Protein AF-K6URK9-F1 (afdb_monomer)

Radius of gyration: 14.31 Å; Cα contacts (8 Å, |Δi|>4): 38; chains: 1; bounding box: 40×19×40 Å

Foldseek 3Di:
DDPVVCPLVVVVVVVLVVLVVLLPDPPRPLVVVLVVLVVVLVVLVVQLVVCVVVVNVVVNVSSVVVNVVSVVSNVSSVVD

pLDDT: mean 83.42, std 13.13, range [43.31, 95.44]

Nearest PDB structures (foldseek):
  8ftm-assembly1_A  TM=6.592E-01  e=1.145E+00  Thermochaetoides thermophila DSM 1495
  6zw4-assembly1_H  TM=3.893E-01  e=1.216E+00  Nostoc punctiforme
  6zw4-assembly1_T  TM=3.893E-01  e=1.216E+00  Nostoc punctiforme
  6zw4-assembly1_GA  TM=3.893E-01  e=1.216E+00  Nostoc punctiforme
  6zw4-assembly1_SA  TM=3.893E-01  e=1.216E+00  Nostoc punctiforme

InterPro domains:
  IPR009073 Co-chaperone HscB, C-terminal oligomerisation domain [PF07743] (8-77)
  IPR036386 HscB, C-terminal domain superfamily [G3DSA:1.20.1280.20] (2-80)
  IPR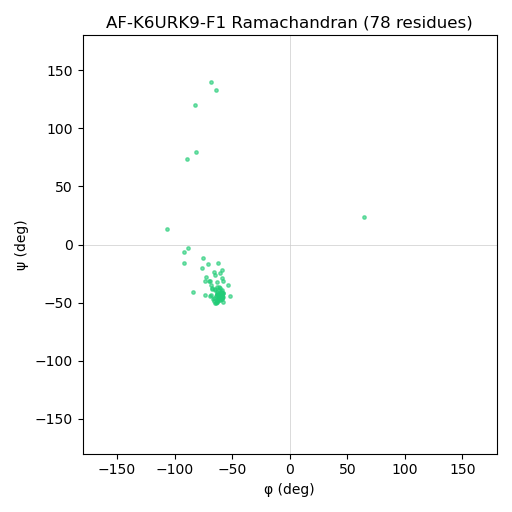036386 HscB, C-terminal domain superfamily [SSF47144] (3-79)

Structure (mmCIF, N/CA/C/O backbone):
data_AF-K6URK9-F1
#
_entry.id   AF-K6URK9-F1
#
loop_
_atom_site.group_PDB
_atom_site.id
_atom_site.type_symbol
_atom_site.label_atom_id
_atom_site.label_alt_id
_atom_site.label_comp_id
_atom_site.label_asym_id
_atom_site.label_entity_id
_atom_site.label_seq_id
_atom_site.pdbx_PDB_ins_code
_atom_site.Cartn_x
_atom_site.Cartn_y
_atom_site.Cartn_z
_atom_site.occupancy
_atom_site.B_iso_or_equiv
_atom_site.auth_seq_id
_atom_site.auth_comp_id
_atom_site.auth_asym_id
_atom_site.auth_atom_id
_atom_site.pdbx_PDB_model_num
ATOM 1 N N . ILE A 1 1 ? 27.420 3.507 0.954 1.00 47.41 1 ILE A N 1
ATOM 2 C CA . ILE A 1 1 ? 26.001 3.531 0.539 1.00 47.41 1 ILE A CA 1
ATOM 3 C C . ILE A 1 1 ? 25.608 4.999 0.586 1.00 47.41 1 ILE A C 1
ATOM 5 O O . ILE A 1 1 ? 25.807 5.577 1.651 1.00 47.41 1 ILE A O 1
ATOM 9 N N . PRO A 1 2 ? 25.261 5.643 -0.539 1.00 43.31 2 PRO A N 1
ATOM 10 C CA . PRO A 1 2 ? 24.957 7.069 -0.544 1.00 43.31 2 PRO A CA 1
ATOM 11 C C . PRO A 1 2 ? 23.646 7.313 0.212 1.00 43.31 2 PRO A C 1
ATOM 13 O O . PRO A 1 2 ? 22.706 6.533 0.096 1.00 43.31 2 PRO A O 1
ATOM 16 N N . GLU A 1 3 ? 23.599 8.381 1.004 1.00 43.59 3 GLU A N 1
ATOM 17 C CA . GLU A 1 3 ? 22.500 8.708 1.925 1.00 43.59 3 GLU A CA 1
ATOM 18 C C . GLU A 1 3 ? 21.145 8.954 1.229 1.00 43.59 3 GLU A C 1
ATOM 20 O O . GLU A 1 3 ? 20.105 8.857 1.876 1.00 43.59 3 GLU A O 1
ATOM 25 N N . GLU A 1 4 ? 21.134 9.182 -0.088 1.00 44.78 4 GLU A N 1
ATOM 26 C CA . GLU A 1 4 ? 19.917 9.378 -0.891 1.00 44.78 4 GLU A CA 1
ATOM 27 C C . GLU A 1 4 ? 19.017 8.129 -0.980 1.00 44.78 4 GLU A C 1
ATOM 29 O O . GLU A 1 4 ? 17.808 8.273 -1.143 1.00 44.78 4 GLU A O 1
ATOM 34 N N . GLU A 1 5 ? 19.546 6.910 -0.795 1.00 46.47 5 GLU A N 1
ATOM 35 C CA . GLU A 1 5 ? 18.720 5.685 -0.758 1.00 46.47 5 GLU A CA 1
ATOM 36 C C . GLU A 1 5 ? 17.857 5.563 0.516 1.00 46.47 5 GLU A C 1
ATOM 38 O O . GLU A 1 5 ? 16.902 4.791 0.525 1.00 46.47 5 GLU A O 1
ATOM 43 N N . ASN A 1 6 ? 18.149 6.315 1.587 1.00 51.59 6 ASN A N 1
ATOM 44 C CA . ASN A 1 6 ? 17.491 6.144 2.894 1.00 51.59 6 ASN A CA 1
ATOM 45 C C . ASN A 1 6 ? 16.246 7.020 3.115 1.00 51.59 6 ASN A C 1
ATOM 47 O O . ASN A 1 6 ? 15.480 6.758 4.044 1.00 51.59 6 ASN A O 1
ATOM 51 N N . LEU A 1 7 ? 16.026 8.062 2.307 1.00 51.94 7 LEU A N 1
ATOM 52 C CA . LEU A 1 7 ? 14.896 8.979 2.510 1.00 51.94 7 LEU A CA 1
ATOM 53 C C . LEU A 1 7 ? 13.550 8.304 2.205 1.00 51.94 7 LEU A C 1
ATOM 55 O O . LEU A 1 7 ? 12.639 8.394 3.029 1.00 51.94 7 LEU A O 1
ATOM 59 N N . GLU A 1 8 ? 13.451 7.546 1.104 1.00 59.69 8 GLU A N 1
ATOM 60 C CA . GLU A 1 8 ? 12.242 6.769 0.776 1.00 59.69 8 GLU A CA 1
ATOM 61 C C . GLU A 1 8 ? 11.920 5.721 1.851 1.00 59.69 8 GLU A C 1
ATOM 63 O O . GLU A 1 8 ? 10.753 5.506 2.174 1.00 59.69 8 GLU A O 1
ATOM 68 N N . ASP A 1 9 ? 12.945 5.103 2.443 1.00 67.00 9 ASP A N 1
ATOM 69 C CA . ASP A 1 9 ? 12.772 4.138 3.530 1.00 67.00 9 ASP A CA 1
ATOM 70 C C . ASP A 1 9 ? 12.314 4.831 4.831 1.00 67.00 9 ASP A C 1
ATOM 72 O O . ASP A 1 9 ? 11.549 4.250 5.599 1.00 67.00 9 ASP A O 1
ATOM 76 N N . SER A 1 10 ? 12.708 6.087 5.074 1.00 73.62 10 SER A N 1
ATOM 77 C CA . SER A 1 10 ? 12.296 6.846 6.266 1.00 73.62 10 SER A CA 1
ATOM 78 C C . SER A 1 10 ? 10.836 7.316 6.223 1.00 73.62 10 SER A C 1
ATOM 80 O O . SER A 1 10 ? 10.115 7.147 7.207 1.00 73.62 10 SER A O 1
ATOM 82 N N . GLU A 1 11 ? 10.373 7.837 5.082 1.00 76.19 11 GLU A N 1
ATOM 83 C CA . GLU A 1 11 ? 8.968 8.225 4.880 1.00 76.19 11 GLU A CA 1
ATOM 84 C C . GLU A 1 11 ? 8.053 7.006 4.987 1.00 76.19 11 GLU A C 1
ATOM 86 O O . GLU A 1 11 ? 7.001 7.037 5.625 1.00 76.19 11 GLU A O 1
ATOM 91 N N . PHE A 1 12 ? 8.512 5.895 4.421 1.00 72.31 12 PHE A N 1
ATOM 92 C CA . PHE A 1 12 ? 7.838 4.617 4.512 1.00 72.31 12 PHE A CA 1
ATOM 93 C C . PHE A 1 12 ? 7.734 4.112 5.952 1.00 72.31 12 PHE A C 1
AT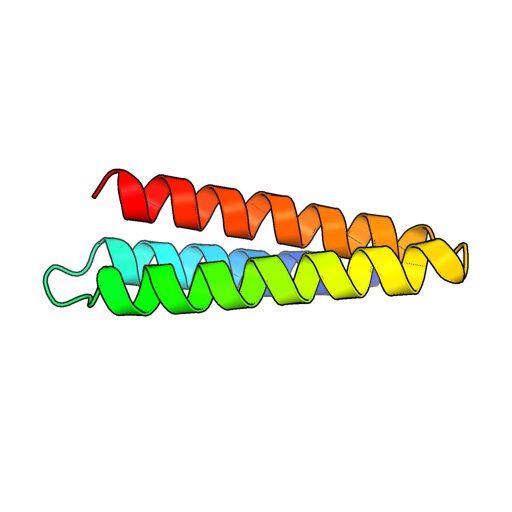OM 95 O O . PHE A 1 12 ? 6.654 3.719 6.386 1.00 72.31 12 PHE A O 1
ATOM 102 N N . LEU A 1 13 ? 8.832 4.152 6.715 1.00 77.06 13 LEU A N 1
ATOM 103 C CA . LEU A 1 13 ? 8.835 3.800 8.137 1.00 77.06 13 LEU A CA 1
ATOM 104 C C . LEU A 1 13 ? 7.882 4.683 8.951 1.00 77.06 13 LEU A C 1
ATOM 106 O O . LEU A 1 13 ? 7.183 4.162 9.821 1.00 77.06 13 LEU A O 1
ATOM 110 N N . ALA A 1 14 ? 7.804 5.978 8.644 1.00 84.81 14 ALA A N 1
ATOM 111 C CA . ALA A 1 14 ? 6.859 6.886 9.284 1.00 84.81 14 ALA A CA 1
ATOM 112 C C . ALA A 1 14 ? 5.399 6.503 8.984 1.00 84.81 14 ALA A C 1
ATOM 114 O O . ALA A 1 14 ? 4.593 6.424 9.911 1.00 84.81 14 ALA A O 1
ATOM 115 N N . GLU A 1 15 ? 5.071 6.175 7.729 1.00 82.75 15 GLU A N 1
ATOM 116 C CA . GLU A 1 15 ? 3.733 5.694 7.352 1.00 82.75 15 GLU A CA 1
ATOM 117 C C . GLU A 1 15 ? 3.389 4.378 8.074 1.00 82.75 15 GLU A C 1
ATOM 119 O O . GLU A 1 15 ? 2.272 4.222 8.566 1.00 82.75 15 GLU A O 1
ATOM 124 N N . ILE A 1 16 ? 4.354 3.455 8.230 1.00 78.50 16 ILE A N 1
ATOM 125 C CA . ILE A 1 16 ? 4.155 2.212 9.002 1.00 78.50 16 ILE A CA 1
ATOM 126 C C . ILE A 1 16 ? 3.736 2.530 10.437 1.00 78.50 16 ILE A C 1
ATOM 128 O O . ILE A 1 16 ? 2.799 1.922 10.961 1.00 78.50 16 ILE A O 1
ATOM 132 N N . VAL A 1 17 ? 4.472 3.426 11.096 1.00 83.75 17 VAL A N 1
ATOM 133 C CA . VAL A 1 17 ? 4.230 3.781 12.497 1.00 83.75 17 VAL A CA 1
ATOM 134 C C . VAL A 1 17 ? 2.858 4.427 12.639 1.00 83.75 17 VAL A C 1
ATOM 136 O O . VAL A 1 17 ? 2.058 3.944 13.437 1.00 83.75 17 VAL A O 1
ATOM 139 N N . GLN A 1 18 ? 2.551 5.417 11.799 1.00 85.81 18 GLN A N 1
ATOM 140 C CA . GLN A 1 18 ? 1.278 6.133 11.834 1.00 85.81 18 GLN A CA 1
ATOM 141 C C . GLN A 1 18 ? 0.079 5.195 11.657 1.00 85.81 18 GLN A C 1
ATOM 143 O O . GLN A 1 18 ? -0.898 5.275 12.398 1.00 85.81 18 GLN A O 1
ATOM 148 N N . VAL A 1 19 ? 0.151 4.270 10.699 1.00 84.56 19 VAL A N 1
ATOM 149 C CA . VAL A 1 19 ? -0.943 3.322 10.454 1.00 84.56 19 VAL A CA 1
ATOM 150 C C . VAL A 1 19 ? -1.110 2.357 11.617 1.00 84.56 19 VAL A C 1
ATOM 152 O O . VAL A 1 19 ? -2.232 2.015 11.974 1.00 84.56 19 VAL A O 1
ATOM 155 N N . ASN A 1 20 ? -0.015 1.912 12.229 1.00 81.56 20 ASN A N 1
ATOM 156 C CA . ASN A 1 20 ? -0.099 1.020 13.381 1.00 81.56 20 ASN A CA 1
ATOM 157 C C . ASN A 1 20 ? -0.701 1.709 14.605 1.00 81.56 20 ASN A C 1
ATOM 159 O O . ASN A 1 20 ? -1.450 1.069 15.338 1.00 81.56 20 ASN A O 1
ATOM 163 N N . GLU A 1 21 ? -0.382 2.986 14.818 1.00 85.88 21 GLU A N 1
ATOM 164 C CA . GLU A 1 21 ? -1.009 3.801 15.860 1.00 85.88 21 GLU A CA 1
ATOM 165 C C . GLU A 1 21 ? -2.511 3.940 15.607 1.00 85.88 21 GLU A C 1
ATOM 167 O O . GLU A 1 21 ? -3.301 3.687 16.511 1.00 85.88 21 GLU A O 1
ATOM 172 N N . GLN A 1 22 ? -2.907 4.232 14.364 1.00 85.44 22 GLN A N 1
ATOM 173 C CA . GLN A 1 22 ? -4.316 4.308 13.972 1.00 85.44 22 GLN A CA 1
ATOM 174 C C . GLN A 1 22 ? -5.042 2.973 14.154 1.00 85.44 22 GLN A C 1
ATOM 176 O O . GLN A 1 22 ? -6.138 2.951 14.684 1.00 85.44 22 GLN A O 1
ATOM 181 N N . ILE A 1 23 ? -4.446 1.842 13.772 1.00 82.31 23 ILE A N 1
ATOM 182 C CA . ILE A 1 23 ? -5.065 0.519 13.968 1.00 82.31 23 ILE A CA 1
ATOM 183 C C . ILE A 1 23 ? -5.263 0.193 15.457 1.00 82.31 23 ILE A C 1
ATOM 185 O O . ILE A 1 23 ? -6.203 -0.512 15.815 1.00 82.31 23 ILE A O 1
ATOM 189 N N . GLY A 1 24 ? -4.371 0.678 16.324 1.00 79.62 24 GLY A N 1
ATOM 190 C CA . GLY A 1 24 ? -4.485 0.503 17.771 1.00 79.62 24 GLY A CA 1
ATOM 191 C C . GLY A 1 24 ? -5.545 1.389 18.431 1.00 79.62 24 GLY A C 1
ATOM 192 O O . GLY A 1 24 ? -5.852 1.168 19.604 1.00 79.62 24 GLY A O 1
ATOM 193 N N . ASP A 1 25 ? -6.089 2.373 17.712 1.00 85.31 25 ASP A N 1
ATOM 194 C CA . ASP A 1 25 ? -7.124 3.277 18.203 1.00 85.31 25 ASP A CA 1
ATOM 195 C C . ASP A 1 25 ? -8.518 2.618 18.095 1.00 85.31 25 ASP A C 1
ATOM 197 O O . ASP A 1 25 ? -8.957 2.285 16.991 1.00 85.31 25 ASP A O 1
ATOM 201 N N . PRO A 1 26 ? -9.256 2.441 19.210 1.00 80.88 26 PRO A N 1
ATOM 202 C CA . PRO A 1 26 ? -10.614 1.897 19.193 1.00 80.88 26 PRO A CA 1
ATOM 203 C C . PRO A 1 26 ? -11.617 2.707 18.358 1.00 80.88 26 PRO A C 1
ATOM 205 O O . PRO A 1 26 ? -12.657 2.169 17.973 1.00 80.88 26 PRO A O 1
ATOM 208 N N . GLU A 1 27 ? -11.342 3.989 18.103 1.00 87.12 27 GLU A N 1
ATOM 209 C CA . GLU A 1 27 ? -12.193 4.868 17.291 1.00 87.12 27 GLU A CA 1
ATOM 210 C C . GLU A 1 27 ? -11.849 4.819 15.794 1.00 87.12 27 GLU A C 1
ATOM 212 O O . GLU A 1 27 ? -12.528 5.444 14.970 1.00 87.12 27 GLU A O 1
ATOM 217 N N . ALA A 1 28 ? -10.817 4.064 15.408 1.00 86.75 28 ALA A N 1
ATOM 218 C CA . ALA A 1 28 ? -10.388 3.993 14.026 1.00 86.75 28 ALA A CA 1
ATOM 219 C C . ALA A 1 28 ? -11.449 3.373 13.116 1.00 86.75 28 ALA A C 1
ATOM 221 O O . ALA A 1 28 ? -12.005 2.298 13.356 1.00 86.75 28 ALA A O 1
ATOM 222 N N . ASN A 1 29 ? -11.683 4.030 11.982 1.00 90.19 29 ASN A N 1
ATOM 223 C CA . ASN A 1 29 ? -12.562 3.504 10.951 1.00 90.19 29 ASN A CA 1
ATOM 224 C C . ASN A 1 29 ? -11.812 2.484 10.080 1.00 90.19 29 ASN A C 1
ATOM 226 O O . ASN A 1 29 ? -11.395 2.781 8.958 1.00 90.19 29 ASN A O 1
ATOM 230 N N . ILE A 1 30 ? -11.678 1.259 10.596 1.00 89.44 30 ILE A N 1
ATOM 231 C CA . ILE A 1 30 ? -10.992 0.138 9.930 1.00 89.44 30 ILE A CA 1
ATOM 232 C C . ILE A 1 30 ? -11.537 -0.116 8.517 1.00 89.44 30 ILE A C 1
ATOM 234 O O . ILE A 1 30 ? -10.778 -0.440 7.602 1.00 89.44 30 ILE A O 1
ATOM 238 N N . THR A 1 31 ? -12.844 0.081 8.302 1.00 90.56 31 THR A N 1
ATOM 239 C CA . THR A 1 31 ? -13.470 -0.095 6.980 1.00 90.56 31 THR A CA 1
ATOM 240 C C . THR A 1 31 ? -12.965 0.942 5.979 1.00 90.56 31 THR A C 1
ATOM 242 O O . THR A 1 31 ? -12.606 0.583 4.854 1.00 90.56 31 THR A O 1
ATOM 245 N N . LEU A 1 32 ? -12.910 2.217 6.380 1.00 92.00 32 LEU A N 1
ATOM 246 C CA . LEU A 1 32 ? -12.380 3.290 5.538 1.00 92.00 32 LEU A CA 1
ATOM 247 C C . LEU A 1 32 ? -10.896 3.064 5.240 1.00 92.00 32 LEU A C 1
ATOM 249 O O . LEU A 1 32 ? -10.512 3.067 4.074 1.00 92.00 32 LEU A O 1
ATOM 253 N N . MET A 1 33 ? -10.094 2.763 6.264 1.00 91.19 33 MET A N 1
ATOM 254 C CA . MET A 1 33 ? -8.664 2.485 6.098 1.00 91.19 33 MET A CA 1
ATOM 255 C C . MET A 1 33 ? -8.423 1.306 5.149 1.00 91.19 33 MET A C 1
ATOM 257 O O . MET A 1 33 ? -7.589 1.379 4.251 1.00 91.19 33 MET A O 1
ATOM 261 N N . THR A 1 34 ? -9.194 0.225 5.289 1.00 91.75 34 THR A N 1
ATOM 262 C CA . THR A 1 34 ? -9.090 -0.940 4.395 1.00 91.75 34 THR A CA 1
ATOM 263 C C . THR A 1 34 ? -9.373 -0.559 2.948 1.00 91.75 34 THR A C 1
ATOM 265 O O . THR A 1 34 ? -8.694 -1.046 2.044 1.00 91.75 34 THR A O 1
ATOM 268 N N . LYS A 1 35 ? -10.367 0.304 2.709 1.00 94.31 35 LYS A N 1
ATOM 269 C CA . LYS A 1 35 ? -10.669 0.802 1.365 1.00 94.31 35 LYS A CA 1
ATOM 270 C C . LYS A 1 35 ? -9.507 1.631 0.816 1.00 94.31 35 LYS A C 1
ATOM 272 O O . LYS A 1 35 ? -9.019 1.325 -0.264 1.00 94.31 35 LYS A O 1
ATOM 277 N N . GLU A 1 36 ? -9.018 2.603 1.579 1.00 93.12 36 GLU A N 1
ATOM 278 C CA . GLU A 1 36 ? -7.908 3.468 1.161 1.00 93.12 36 GLU A CA 1
ATOM 279 C C . GLU A 1 36 ? -6.645 2.668 0.816 1.00 93.12 36 GLU A C 1
ATOM 281 O O . GLU A 1 36 ? -5.987 2.936 -0.189 1.00 93.12 36 GLU A O 1
ATOM 286 N N . TYR A 1 37 ? -6.317 1.644 1.606 1.00 92.50 37 TYR A N 1
ATOM 287 C CA . TYR A 1 37 ? -5.156 0.797 1.331 1.00 92.50 37 TYR A CA 1
ATOM 288 C C . TYR A 1 37 ? -5.354 -0.154 0.145 1.00 92.50 37 TYR A C 1
ATOM 290 O O . TYR A 1 37 ? -4.377 -0.470 -0.534 1.00 92.50 37 TYR A O 1
ATOM 298 N N . LYS A 1 38 ? -6.589 -0.574 -0.159 1.00 94.38 38 LYS A N 1
ATOM 299 C CA . LYS A 1 38 ? -6.891 -1.298 -1.406 1.00 94.38 38 LYS A CA 1
ATOM 300 C C . LYS A 1 38 ? -6.734 -0.391 -2.623 1.00 94.38 38 LYS A C 1
ATOM 302 O O . LYS A 1 38 ? -6.077 -0.790 -3.578 1.00 94.38 38 LYS A O 1
ATOM 307 N N . ASP A 1 39 ? -7.231 0.839 -2.549 1.00 95.44 39 ASP A N 1
ATOM 308 C CA . ASP A 1 39 ? -7.085 1.818 -3.630 1.00 95.44 39 ASP A CA 1
ATOM 309 C C . ASP A 1 39 ? -5.588 2.122 -3.882 1.00 95.44 39 ASP A C 1
ATOM 311 O O . ASP A 1 39 ? -5.116 2.096 -5.021 1.00 95.44 39 ASP A O 1
ATOM 315 N N . LYS A 1 40 ? -4.788 2.297 -2.813 1.00 92.44 40 LYS A N 1
ATOM 316 C CA . LYS A 1 40 ? -3.319 2.442 -2.908 1.00 92.44 40 LYS A CA 1
ATOM 317 C C . LYS A 1 40 ? -2.636 1.223 -3.539 1.00 92.44 40 LYS A C 1
ATOM 319 O O . LYS A 1 40 ? -1.640 1.390 -4.248 1.00 92.44 40 LYS A O 1
ATOM 324 N N . TYR A 1 41 ? -3.116 0.011 -3.249 1.00 93.50 41 TYR A N 1
ATOM 325 C CA . TYR A 1 41 ? -2.578 -1.226 -3.821 1.00 93.50 41 TYR A CA 1
ATOM 326 C C . TYR A 1 41 ? -2.762 -1.247 -5.340 1.00 93.50 41 TYR A C 1
ATOM 328 O O . TYR A 1 41 ? -1.803 -1.496 -6.072 1.00 93.50 41 TYR A O 1
ATOM 336 N N . GLU A 1 42 ? -3.975 -0.954 -5.808 1.00 94.94 42 GLU A N 1
ATOM 337 C CA . GLU A 1 42 ? -4.311 -0.940 -7.234 1.00 94.94 42 GLU A CA 1
ATOM 338 C C . GLU A 1 42 ? -3.481 0.103 -7.997 1.00 94.94 42 GLU A C 1
ATOM 340 O O . GLU A 1 42 ? -2.851 -0.237 -9.000 1.00 94.94 42 GLU A O 1
ATOM 345 N N . ASP A 1 43 ? -3.356 1.319 -7.458 1.00 93.06 43 ASP A N 1
ATOM 346 C CA . ASP A 1 43 ? -2.508 2.379 -8.026 1.00 93.06 43 ASP A CA 1
ATOM 347 C C . ASP A 1 43 ? -1.029 1.950 -8.145 1.00 93.06 43 ASP A C 1
ATOM 349 O O . ASP A 1 43 ? -0.372 2.173 -9.166 1.00 93.06 43 ASP A O 1
ATOM 353 N N . HIS A 1 44 ? -0.487 1.256 -7.138 1.00 91.06 44 HIS A N 1
ATOM 354 C CA . HIS A 1 44 ? 0.888 0.748 -7.210 1.00 91.06 44 HIS A CA 1
ATOM 355 C C . HIS A 1 44 ? 1.057 -0.368 -8.248 1.00 91.06 44 HIS A C 1
ATOM 357 O O . HIS A 1 44 ? 2.100 -0.427 -8.906 1.00 91.06 44 HIS A O 1
ATOM 363 N N . ILE A 1 45 ? 0.053 -1.228 -8.439 1.00 94.12 45 ILE A N 1
ATOM 364 C CA . ILE A 1 45 ? 0.063 -2.232 -9.512 1.00 94.12 45 ILE A CA 1
ATOM 365 C C . ILE A 1 45 ? 0.083 -1.561 -10.888 1.00 94.12 45 ILE A C 1
ATOM 367 O O . ILE A 1 45 ? 0.833 -1.994 -11.768 1.00 94.12 45 ILE A O 1
ATOM 371 N N . GLU A 1 46 ? -0.705 -0.505 -11.090 1.00 93.94 46 GLU A N 1
ATOM 372 C CA . GLU A 1 46 ? -0.716 0.243 -12.352 1.00 93.94 46 GLU A CA 1
ATOM 373 C C . GLU A 1 46 ? 0.631 0.913 -12.634 1.00 93.94 46 GLU A C 1
ATOM 375 O O . GLU A 1 46 ? 1.159 0.797 -13.744 1.00 93.94 46 GLU A O 1
ATOM 380 N N . LYS A 1 47 ? 1.252 1.516 -11.614 1.00 90.12 47 LYS A N 1
ATOM 381 C CA . LYS A 1 47 ? 2.610 2.073 -11.718 1.00 90.12 47 LYS A CA 1
ATOM 382 C C . LYS A 1 47 ? 3.633 1.010 -12.106 1.00 90.12 47 LYS A C 1
ATOM 384 O O . LYS A 1 47 ? 4.444 1.250 -12.999 1.00 90.12 47 LYS A O 1
ATOM 389 N N . ILE A 1 48 ? 3.582 -0.177 -11.498 1.00 92.12 48 ILE A N 1
ATOM 390 C CA . ILE A 1 48 ? 4.486 -1.285 -11.850 1.00 92.12 48 ILE A CA 1
ATOM 391 C C . ILE A 1 48 ? 4.340 -1.657 -13.327 1.00 92.12 48 ILE A C 1
ATOM 393 O O . ILE A 1 48 ? 5.353 -1.776 -14.014 1.00 92.12 48 ILE A O 1
ATOM 397 N N . LYS A 1 49 ? 3.107 -1.800 -13.829 1.00 93.38 49 LYS A N 1
ATOM 398 C CA . LYS A 1 49 ? 2.854 -2.101 -15.249 1.00 93.38 49 LYS A CA 1
ATOM 399 C C . LYS A 1 49 ? 3.441 -1.019 -16.158 1.00 93.38 49 LYS A C 1
ATOM 401 O O . LYS A 1 49 ? 4.169 -1.338 -17.091 1.00 93.38 49 LYS A O 1
ATOM 406 N N . LEU A 1 50 ? 3.215 0.253 -15.823 1.00 94.06 50 LEU A N 1
ATOM 407 C CA . LEU A 1 50 ? 3.744 1.388 -16.581 1.00 94.06 50 LEU A CA 1
ATOM 408 C C . LEU A 1 50 ? 5.280 1.402 -16.643 1.00 94.06 50 LEU A C 1
ATOM 410 O O . LEU A 1 50 ? 5.848 1.716 -17.689 1.00 94.06 50 LEU A O 1
ATOM 414 N N . HIS A 1 51 ? 5.965 1.104 -15.536 1.00 92.19 51 HIS A N 1
ATOM 415 C CA . HIS A 1 51 ? 7.431 1.037 -15.515 1.00 92.19 51 HIS A CA 1
ATOM 416 C C . HIS A 1 51 ? 7.961 -0.224 -16.211 1.00 92.19 51 HIS A C 1
ATOM 418 O O . HIS A 1 51 ? 9.019 -0.170 -16.840 1.00 92.19 51 HIS A O 1
ATOM 424 N N . PHE A 1 52 ? 7.215 -1.332 -16.167 1.00 92.38 52 PHE A N 1
ATOM 425 C CA . PHE A 1 52 ? 7.554 -2.563 -16.882 1.00 92.38 52 PHE A CA 1
ATOM 426 C C . PHE A 1 52 ? 7.587 -2.350 -18.397 1.00 92.38 52 PHE A C 1
ATOM 428 O O . PHE A 1 52 ? 8.576 -2.710 -19.035 1.00 92.38 52 PHE A O 1
ATOM 435 N N . ASP A 1 53 ? 6.585 -1.666 -18.954 1.00 92.75 53 ASP A N 1
ATOM 436 C CA . ASP A 1 53 ? 6.533 -1.333 -20.386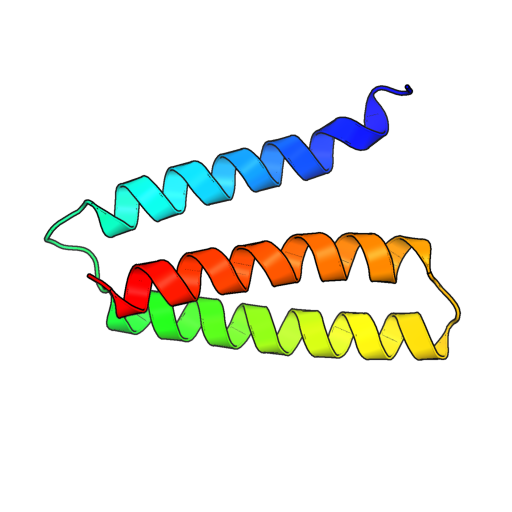 1.00 92.75 53 ASP A CA 1
ATOM 437 C C . ASP A 1 53 ? 7.716 -0.457 -20.840 1.00 92.75 53 ASP A C 1
ATOM 439 O O . ASP A 1 53 ? 8.107 -0.472 -22.007 1.00 92.75 53 ASP A O 1
ATOM 443 N N . LYS A 1 54 ? 8.314 0.295 -19.908 1.00 93.25 54 LYS A N 1
ATOM 444 C CA . LYS A 1 54 ? 9.470 1.172 -20.144 1.00 93.25 54 LYS A CA 1
ATOM 445 C C . LYS A 1 54 ? 10.819 0.490 -19.888 1.00 93.25 54 LYS A C 1
ATOM 447 O O . LYS A 1 54 ? 11.851 1.107 -20.142 1.00 93.25 54 LYS A O 1
ATOM 452 N N . GLY A 1 55 ? 10.832 -0.743 -19.371 1.00 92.62 55 GLY A N 1
ATOM 453 C CA . GLY A 1 55 ? 12.055 -1.422 -18.926 1.00 92.62 55 GLY A CA 1
ATOM 454 C C . GLY A 1 55 ? 12.739 -0.741 -17.731 1.00 92.62 55 GLY A C 1
ATOM 455 O O . GLY A 1 55 ? 13.943 -0.893 -17.534 1.00 92.62 55 GLY A O 1
ATOM 456 N N . ASP A 1 56 ? 11.989 0.031 -16.944 1.00 92.88 56 ASP A N 1
ATOM 457 C CA . ASP A 1 56 ? 12.492 0.849 -15.839 1.00 92.88 56 ASP A CA 1
ATOM 458 C C . ASP A 1 56 ? 12.513 0.048 -14.528 1.00 92.88 56 ASP A C 1
ATOM 460 O O . ASP A 1 56 ? 11.668 0.190 -13.640 1.00 92.88 56 ASP A O 1
ATOM 464 N N . PHE A 1 57 ? 13.475 -0.871 -14.435 1.00 89.44 57 PHE A N 1
ATOM 465 C CA . PHE A 1 57 ? 13.549 -1.845 -13.344 1.00 89.44 57 PHE A CA 1
ATOM 466 C C . PHE A 1 57 ? 13.802 -1.229 -11.964 1.00 89.44 57 PHE A C 1
ATO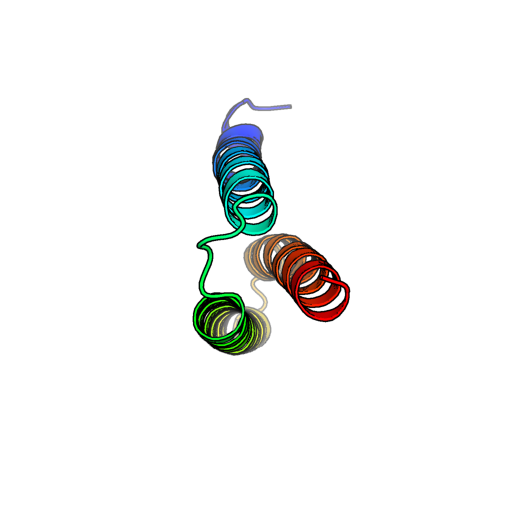M 468 O O . PHE A 1 57 ? 13.386 -1.810 -10.960 1.00 89.44 57 PHE A O 1
ATOM 475 N N . GLU A 1 58 ? 14.439 -0.059 -11.887 1.00 89.94 58 GLU A N 1
ATOM 476 C CA . GLU A 1 58 ? 14.672 0.625 -10.613 1.00 89.94 58 GLU A CA 1
ATOM 477 C C . GLU A 1 58 ? 13.347 1.071 -9.981 1.00 89.94 58 GLU A C 1
ATOM 479 O O . GLU A 1 58 ? 13.064 0.760 -8.819 1.00 89.94 58 GLU A O 1
ATOM 484 N N . HIS A 1 59 ? 12.481 1.717 -10.764 1.00 87.62 59 HIS A N 1
ATOM 485 C CA . HIS A 1 59 ? 11.168 2.137 -10.282 1.00 87.62 59 HIS A CA 1
ATOM 486 C C . HIS A 1 59 ? 10.234 0.950 -10.033 1.00 87.62 59 HIS A C 1
ATOM 488 O O . HIS A 1 59 ? 9.440 0.990 -9.091 1.00 87.62 59 HIS A O 1
ATOM 494 N N . ILE A 1 60 ? 10.369 -0.142 -10.795 1.00 89.75 60 ILE A N 1
ATOM 495 C CA . ILE A 1 60 ? 9.658 -1.398 -10.506 1.00 89.75 60 ILE A CA 1
ATOM 496 C C . ILE A 1 60 ? 10.050 -1.928 -9.124 1.00 89.75 60 ILE A C 1
ATOM 498 O O . ILE A 1 60 ? 9.172 -2.261 -8.328 1.00 89.75 60 ILE A O 1
ATOM 502 N N . LEU A 1 61 ? 11.347 -1.980 -8.800 1.00 88.75 61 LEU A N 1
ATOM 503 C CA . LEU A 1 61 ? 11.814 -2.438 -7.487 1.00 88.75 61 LEU A CA 1
ATOM 504 C C . LEU A 1 61 ? 11.290 -1.547 -6.354 1.00 88.75 61 LEU A C 1
ATOM 506 O O . LEU A 1 61 ? 10.820 -2.069 -5.339 1.00 88.75 61 LEU A O 1
ATOM 510 N N . LYS A 1 62 ? 11.311 -0.221 -6.534 1.00 84.88 62 LYS A N 1
ATOM 511 C CA . LYS A 1 62 ? 10.750 0.739 -5.566 1.00 84.88 62 LYS A CA 1
ATOM 512 C C . LYS A 1 62 ? 9.247 0.526 -5.363 1.00 84.88 62 LYS A C 1
ATOM 514 O O . LYS A 1 62 ? 8.784 0.402 -4.228 1.00 84.88 62 LYS A O 1
ATOM 519 N N . ALA A 1 63 ? 8.483 0.392 -6.445 1.00 87.00 63 ALA A N 1
ATOM 520 C CA . ALA A 1 63 ? 7.044 0.163 -6.374 1.00 87.00 63 ALA A CA 1
ATOM 521 C C . ALA A 1 63 ? 6.695 -1.194 -5.733 1.00 87.00 63 ALA A C 1
ATOM 523 O O . ALA A 1 63 ? 5.772 -1.269 -4.922 1.00 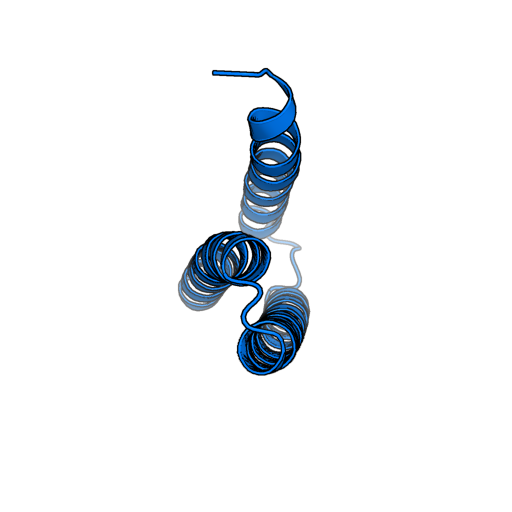87.00 63 ALA A O 1
ATOM 524 N N . LEU A 1 64 ? 7.470 -2.250 -6.005 1.00 89.31 64 LEU A N 1
ATOM 525 C CA . LEU A 1 64 ? 7.304 -3.562 -5.369 1.00 89.31 64 LEU A CA 1
ATOM 526 C C . LEU A 1 64 ? 7.589 -3.531 -3.860 1.00 89.31 64 LEU A C 1
ATOM 528 O O . LEU A 1 64 ? 6.864 -4.169 -3.089 1.00 89.31 64 LEU A O 1
ATOM 532 N N . LYS A 1 65 ? 8.607 -2.780 -3.412 1.00 86.00 65 LYS A N 1
ATOM 533 C CA . LYS A 1 65 ? 8.866 -2.568 -1.975 1.00 86.00 65 LYS A CA 1
ATOM 534 C C . LYS A 1 65 ? 7.655 -1.923 -1.291 1.00 86.00 65 LYS A C 1
ATOM 536 O O . LYS A 1 65 ? 7.222 -2.419 -0.249 1.00 86.00 65 LYS A O 1
ATOM 541 N N . LYS A 1 66 ? 7.070 -0.888 -1.909 1.00 85.94 66 LYS A N 1
ATOM 542 C CA . LYS A 1 66 ? 5.859 -0.216 -1.405 1.00 85.94 66 LYS A CA 1
ATOM 543 C C . LYS A 1 66 ? 4.649 -1.153 -1.375 1.00 85.94 66 LYS A C 1
ATOM 545 O O . LYS A 1 66 ? 3.962 -1.246 -0.358 1.00 85.94 66 LYS A O 1
ATOM 550 N N . LEU A 1 67 ? 4.455 -1.944 -2.429 1.00 90.50 67 LEU A N 1
ATOM 551 C CA . LEU A 1 67 ? 3.359 -2.911 -2.524 1.00 90.50 67 LEU A CA 1
ATOM 552 C C . LEU A 1 67 ? 3.399 -3.966 -1.405 1.00 90.50 67 LEU A C 1
ATOM 554 O O . LEU A 1 67 ? 2.373 -4.289 -0.805 1.00 90.50 67 LEU A O 1
ATOM 558 N N . LYS A 1 68 ? 4.594 -4.474 -1.069 1.00 87.38 68 LYS A N 1
ATOM 559 C CA . LYS A 1 68 ? 4.782 -5.433 0.034 1.00 87.38 68 LYS A CA 1
ATOM 560 C C . LYS A 1 68 ? 4.289 -4.884 1.376 1.00 87.38 68 LYS A C 1
ATOM 562 O O . LYS A 1 68 ? 3.855 -5.654 2.231 1.00 87.38 68 LYS A O 1
ATOM 567 N N . PHE A 1 69 ? 4.378 -3.580 1.586 1.00 85.06 69 PHE A N 1
ATOM 568 C CA . PHE A 1 69 ? 3.938 -2.947 2.822 1.00 85.06 69 PHE A CA 1
ATOM 569 C C . PHE A 1 69 ? 2.457 -2.641 2.858 1.00 85.06 69 PHE A C 1
ATOM 571 O O . PHE A 1 69 ? 1.828 -2.936 3.870 1.00 85.06 69 PHE A O 1
ATOM 578 N N . ILE A 1 70 ? 1.901 -2.159 1.750 1.00 89.50 70 ILE A N 1
ATOM 579 C CA . ILE A 1 70 ? 0.452 -2.021 1.604 1.00 89.50 70 ILE A CA 1
ATOM 580 C C . ILE A 1 70 ? -0.227 -3.358 1.936 1.00 89.50 70 ILE A C 1
ATOM 582 O O . ILE A 1 70 ? -1.153 -3.391 2.741 1.00 89.50 70 ILE A O 1
ATOM 586 N N . ASN A 1 71 ? 0.318 -4.475 1.436 1.00 89.44 71 ASN A N 1
ATOM 587 C CA . ASN A 1 71 ? -0.158 -5.814 1.794 1.00 89.44 71 ASN A CA 1
ATOM 588 C C . ASN A 1 71 ? -0.085 -6.104 3.297 1.00 89.44 71 ASN A C 1
ATOM 590 O O . ASN A 1 71 ? -1.051 -6.593 3.864 1.00 89.44 71 ASN A O 1
ATOM 594 N N . ARG A 1 72 ? 1.022 -5.769 3.971 1.00 86.69 72 ARG A N 1
ATOM 595 C CA . ARG A 1 72 ? 1.147 -5.982 5.424 1.00 86.69 72 ARG A CA 1
ATOM 596 C C . ARG A 1 72 ? 0.138 -5.168 6.231 1.00 86.69 72 ARG A C 1
ATOM 598 O O . ARG A 1 72 ? -0.329 -5.646 7.261 1.00 86.69 72 ARG A O 1
ATOM 605 N N . ILE A 1 73 ? -0.170 -3.947 5.798 1.00 87.06 73 ILE A N 1
ATOM 606 C CA . ILE A 1 73 ? -1.210 -3.132 6.432 1.00 87.06 73 ILE A CA 1
ATOM 607 C C . ILE A 1 73 ? -2.579 -3.764 6.218 1.00 87.06 73 ILE A C 1
ATOM 609 O O . ILE A 1 73 ? -3.328 -3.907 7.179 1.00 87.06 73 ILE A O 1
ATOM 613 N N . LEU A 1 74 ? -2.893 -4.175 4.989 1.00 90.44 74 LEU A N 1
ATOM 614 C CA . LEU A 1 74 ? -4.158 -4.839 4.678 1.00 90.44 74 LEU A CA 1
ATOM 615 C C . LEU A 1 74 ? -4.333 -6.130 5.487 1.00 90.44 74 LEU A C 1
ATOM 617 O O . LEU A 1 74 ? -5.400 -6.334 6.061 1.00 90.44 74 LEU A O 1
ATOM 621 N N . ASP A 1 75 ? -3.282 -6.945 5.606 1.00 88.62 75 ASP A N 1
ATOM 622 C CA . ASP A 1 75 ? -3.283 -8.145 6.449 1.00 88.62 75 ASP A CA 1
ATOM 623 C C . ASP A 1 75 ? -3.568 -7.792 7.913 1.00 88.62 75 ASP A C 1
ATOM 625 O O . ASP A 1 75 ? -4.326 -8.487 8.586 1.00 88.62 75 ASP A O 1
ATOM 629 N N . ARG A 1 76 ? -2.985 -6.703 8.432 1.00 84.44 76 ARG A N 1
ATOM 630 C CA . ARG A 1 76 ? -3.269 -6.244 9.797 1.00 84.44 76 ARG A CA 1
ATOM 631 C C . ARG A 1 76 ? -4.715 -5.807 9.954 1.00 84.44 76 ARG A C 1
ATOM 633 O O . ARG A 1 76 ? -5.368 -6.302 10.857 1.00 84.44 76 ARG A O 1
ATOM 640 N N . LEU A 1 77 ? -5.221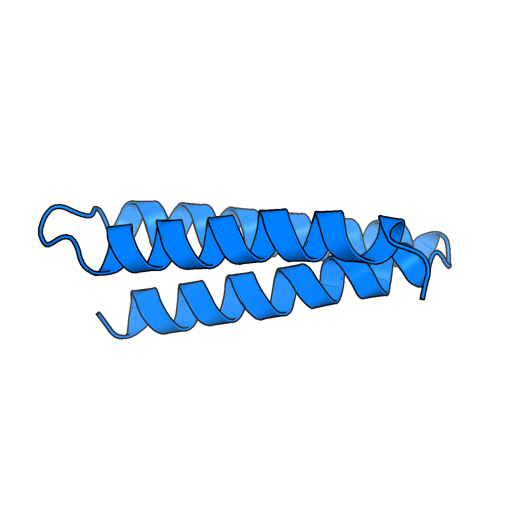 -4.957 9.064 1.00 86.06 77 LEU A N 1
ATOM 641 C CA . LEU A 1 77 ? -6.601 -4.459 9.103 1.00 86.06 77 LEU A CA 1
ATOM 642 C C . LEU A 1 77 ? -7.648 -5.584 9.026 1.00 86.06 77 LEU A C 1
ATOM 644 O O . LEU A 1 77 ? -8.733 -5.436 9.574 1.00 86.06 77 LEU A O 1
ATOM 648 N N . GLN A 1 78 ? -7.334 -6.708 8.371 1.00 81.44 78 GLN A N 1
ATOM 649 C CA . GLN A 1 78 ? -8.199 -7.895 8.323 1.00 81.44 78 GLN A CA 1
ATOM 650 C C . GLN A 1 78 ? -8.195 -8.735 9.608 1.00 81.44 78 GLN A C 1
ATOM 652 O O . GLN A 1 78 ? -9.108 -9.533 9.803 1.00 81.44 78 GLN A O 1
ATOM 657 N N . ASN A 1 79 ? -7.167 -8.592 10.447 1.00 76.38 79 ASN A N 1
ATOM 658 C CA . ASN A 1 79 ? -6.968 -9.369 11.674 1.00 76.38 79 ASN A CA 1
ATOM 659 C C . ASN A 1 79 ? -7.246 -8.555 12.956 1.00 76.38 79 ASN A C 1
ATOM 661 O O . ASN A 1 79 ? -6.848 -8.990 14.039 1.00 76.38 79 ASN A O 1
ATOM 665 N N . VAL A 1 80 ? -7.871 -7.380 12.826 1.00 68.50 80 VAL A N 1
ATOM 666 C CA . VAL A 1 80 ? -8.312 -6.514 13.938 1.00 68.50 80 VAL A CA 1
ATOM 667 C C . VAL A 1 80 ? -9.722 -6.891 14.372 1.00 68.50 80 VAL A C 1
ATOM 669 O O . VAL A 1 80 ? -10.560 -7.157 13.480 1.00 68.50 80 VAL A O 1
#

Sequence (80 aa):
IPEEENLEDSEFLAEIVQVNEQIGDPEANITLMTKEYKDKYEDHIEKIKLHFDKGDFEHILKALKKLKFINRILDRLQNV

Organism: Plasmodium cynomolgi (strain B) (NCBI:txid1120755)

Solvent-accessible surface area (backbone atoms only — not comparable to full-atom values): 4546 Å² total; per-residue (Å²): 130,72,75,79,72,48,56,67,54,48,58,49,52,50,52,54,51,53,51,52,54,44,71,70,39,92,84,51,59,58,69,61,52,49,49,54,44,49,54,54,44,53,55,40,53,52,51,33,52,59,27,55,80,68,69,37,60,67,61,30,52,54,38,50,57,50,46,59,46,45,49,54,50,50,57,48,61,71,72,107

Secondary structure (DSSP, 8-state):
--GGGHHHHHHHHHHHHHHHHHHT-TT--HHHHHHHHHHHHHHHHHHHHHHHHTT-HHHHHHHHHHHHHHHHHHHHHHT-

Mean predicted aligned error: 6.22 Å

=== Feature glossary ===
Each block in this record encodes a different view of the same protein. In brief:

Predicted aligned error. PAE(i, j) answers: if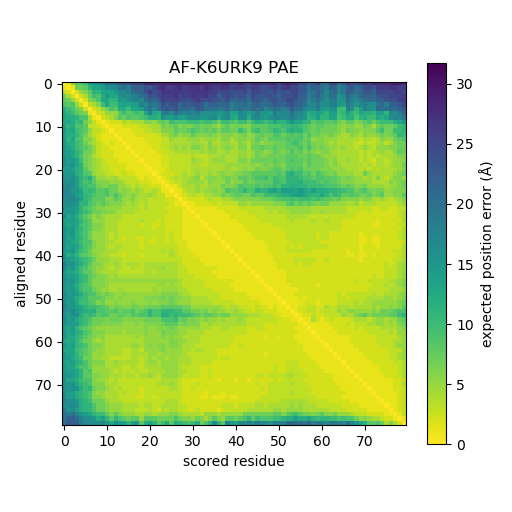 I align the predicted and true structures on residue i, how far off (in Å) do I expect residue j to be? A block-diagonal PAE matrix with low values on the blocks and high values off-diagonal is the signature of a multi-domain protein with confidently predicted domains but uncertain inter-domain orientation.

Contact-map, Ramachandran, and PAE plots. Plot images: a contact map (which residues are close in 3D, as an N×N binary image), a Ramachandran scatter (backbone torsion angles, revealing secondary-structure composition at a glance), and — for AlphaFold structures — a PAE heatmap (pairwise prediction confidence).

Backbone torsions (φ/ψ). φ (phi) and ψ (psi) are the two rotatable backbone dihedrals per residue: φ is the C(i-1)–N–Cα–C torsion, ψ is the N–Cα–C–N(i+1) torsion, both in degrees on (−180°, 180°]. α-helical residues cluster near (−60°, −45°); β-strand residues near (−120°, +130°). A Ramachandran plot is simply a scatter of (φ, ψ) for every residue.

Foldseek 3Di. A 3Di character summarizes, for each residue, the relative orientation of the Cα frame of its nearest spatial neighbor. Because it encodes fold topology rather than chemistry, 3Di alignments detect remote structural similarity that sequence alignment misses.

Radius of gyration, Cα contacts, bounding box. Three whole-structure scalars: the radius of gyration (RMS distance of Cα from centroid, in Å), the count of Cα–Cα contacts (pairs closer than 8 Å and separated by more than four residues in sequence — i.e. tertiary, not local, contacts), and the bounding-box dimensions. Together they distinguish compact globular folds from extended fibres or disordered chains.

Sequence. Sequence gives the chain of amino acids in standard one-letter code (A=alanine, C=cysteine, …, Y=tyrosine), read N→C. It is the only feature that is directly encoded by the gene; all structural features are derived from the folded form of this sequence.

mmCIF coordinates. Atomic coordinates in PDBx/mmCIF format — the same representation the Protein Data Bank distributes. Each line of the _atom_site loop places one backbone atom in Cartesian space (units: ångströms, origin: arbitrary).

Secondary structure (3-state, P-SEA). Three-state secondary structure (P-SEA) collapses the eight DSSP classes into helix (a), strand (b), and coil (c). P-SEA assigns these from Cα geometry alone — distances and angles — without requiring backbone oxygens, so it works on any Cα trace.

InterPro / GO / CATH / organism. Functional annotations link the protein to curated databases. InterPro entries identify conserved domains and families by matching the sequence against member-database signatures (Pfam, PROSITE, CDD, …). Gene Ontology (GO) terms describe molecular function, biological process, and cellular component in a controlled vocabulary. CATH places the structure in a hierarchical fold classification (Clas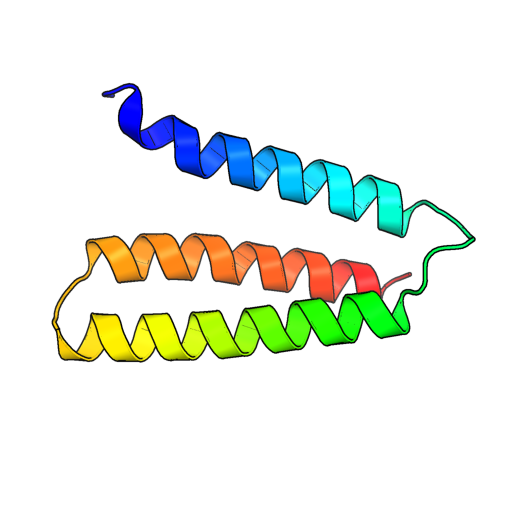s/Architecture/Topology/Homologous-superfamily). The organism is the source species.

B-factor. B-factor (Debye–Waller factor) reflects atomic displacement in the crystal lattice. It is an experimental observable (units Å²), not a prediction; low values mean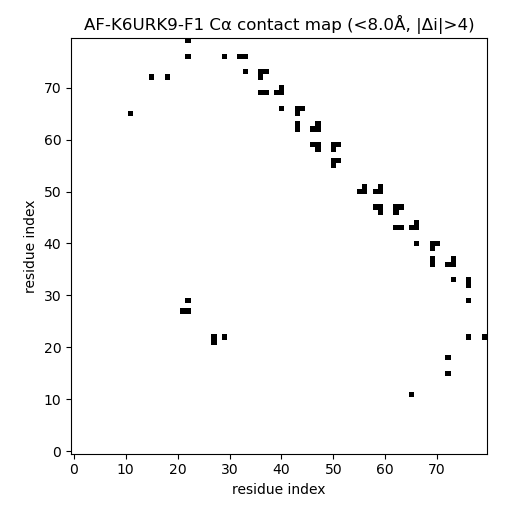 the atom is pinned down, high values mean it moves or is heterogeneous across the crystal.

Rendered structure images. Structure images are PyMOL renders from six orthogonal camera directions. Cartoon representation draws helices as coils and strands as arrows; sticks shows the backbone as bonds; surface shows the solvent-excluded envelope. Rainbow coloring maps sequence position to hue (blue→red, N→C); chain coloring assigns a distinct color per polypeptide.

Solvent-accessible surface area. Solvent-accessible surface area (SASA) is the area in Å² traced out by the centre of a 1.4 Å probe sphere (a water molecule) rolled over the protein's van der Waals surface (Shrake–Rupley / Lee–Richards construction). Buried residues have near-zero SASA; fully exposed residues can exceed 200 Å². The total SASA scales roughly with the number of surface residues.

Secondary structure (8-state, DSSP). The SS8 string is DSSP's per-residue secondary-structure call. α-helix (H) means an i→i+4 H-bond ladder; β-strand (E) means the residue participates in a β-sheet; 3₁₀ (G) and π (I) are tighter and wider helices; T/S are turns/bends; '-' is loop.

pLDDT. For AlphaFold models, the B-factor field carries pLDDT — the model's own estimate of local accuracy on a 0–100 scale. Regions with pLDDT<50 should be treated as essentially unmodeled; they often correspond to intrinsically disordered segments.

Nearest PDB structures. Nearest PDB neighbors are the top structural matches found by Foldseek when searching this structure against the entire Protein Data Bank. Each hit reports a TM-score (0 to 1; >0.5 almost always implies the same fold) and an E-value. These are *structural* homologs — they may share no detectable sequence similarity.